Protein 6U97 (pdb70)

Radius of gyration: 11.44 Å; Cα contacts (8 Å, |Δi|>4): 113; chains: 1; bounding box: 29×27×24 Å

Nearest PDB structures (foldseek):
  6u97-assembly1_A  TM=1.012E+00  e=1.246E-17  Geobacter sulfurreducens PCA
  3dp5-assembly1_A  TM=9.958E-01  e=6.645E-16  Geobacter sulfurreducens
  3cu4-assembly1_A  TM=1.003E+00  e=2.876E-15  Geobacter sulfurreducens
  5mcs-assembly1_A  TM=9.218E-01  e=4.684E-13  Geobacter sulfurreducens PCA
  4h0k-assembly2_B  TM=8.899E-01  e=1.158E-05  Nostoc sp. PCC 7120 = FACHB-418

Sequence (82 aa):
AGAGGGEELFATHCAGCHPQGGNTVIIPEEKTLARARREANGIRRTVRDVAAYIRNPGPGMPAFGEAMIPPADALKIGEYVVASFP

Structure (mmCIF, N/CA/C/O backbone):
data_6U97
#
_entry.id   6U97
#
_cell.length_a   38.186
_cell.length_b   39.019
_cell.length_c   49.218
_cell.angle_alpha   90.000
_cell.angle_beta   90.000
_cell.angle_gamma   90.000
#
_symmetry.space_group_name_H-M   'P 21 21 21'
#
loop_
_entity.id
_entity.type
_entity.pdbx_description
1 polymer 'Lipoprotein cytochrome c, 1 heme-binding site'
2 non-polymer 'SULFATE ION'
3 non-polymer 'PROTOPORPHYRIN IX CONTAINING FE'
4 water water
#
loop_
_atom_site.group_PDB
_atom_site.id
_atom_site.type_symbol
_atom_site.label_atom_id
_atom_site.label_alt_id
_atom_site.label_comp_id
_atom_site.label_asym_id
_atom_site.label_entity_id
_atom_site.label_seq_id
_atom_site.pdbx_PDB_ins_code
_atom_site.Cartn_x
_atom_site.Cartn_y
_atom_site.Cartn_z
_atom_site.occupancy
_atom_site.B_iso_or_equiv
_atom_site.auth_seq_id
_atom_site.auth_comp_id
_atom_site.auth_asym_id
_atom_site.auth_atom_id
_atom_site.pdbx_PDB_model_num
ATOM 1 N N . ALA A 1 1 ? 0.80100 -9.83843 6.61896 1.000 30.89435 23 ALA A N 1
ATOM 2 C CA . ALA A 1 1 ? -0.50004 -10.27315 6.11670 1.000 29.87712 23 ALA A CA 1
ATOM 3 C C . ALA A 1 1 ? -0.43385 -10.56398 4.61690 1.000 26.78025 23 ALA A C 1
ATOM 4 O O . ALA A 1 1 ? -1.45311 -10.61970 3.91459 1.000 27.37187 23 ALA A O 1
ATOM 10 N N . GLY A 1 2 ? 0.77196 -10.75876 4.11634 1.000 22.86291 24 GLY A N 1
ATOM 11 C CA . GLY A 1 2 ? 0.94856 -11.00215 2.70287 1.000 20.13200 24 GLY A CA 1
ATOM 12 C C . GLY A 1 2 ? 1.06701 -9.76780 1.84881 1.000 16.01016 24 GLY A C 1
ATOM 13 O O . GLY A 1 2 ? 1.02132 -9.88477 0.62446 1.000 14.66942 24 GLY A O 1
ATOM 17 N N . ALA A 1 3 ? 1.21986 -8.59059 2.44114 1.000 15.09603 25 ALA A N 1
ATOM 18 C CA . ALA A 1 3 ? 1.41452 -7.38237 1.65258 1.000 15.54323 25 ALA A CA 1
ATOM 19 C C . ALA A 1 3 ? 2.76198 -7.44494 0.96819 1.000 14.86432 25 ALA A C 1
ATOM 20 O O . ALA A 1 3 ? 3.71258 -8.03601 1.48397 1.000 15.68149 25 ALA A O 1
ATOM 27 N N . GLY A 1 4 ? 2.87294 -6.83666 -0.19608 1.000 14.17655 26 GLY A N 1
ATOM 28 C CA . GLY A 1 4 ? 4.15564 -6.79599 -0.84377 1.000 14.00369 26 GLY A CA 1
ATOM 29 C C . GLY A 1 4 ? 5.05733 -5.71836 -0.28010 1.000 12.91126 26 GLY A C 1
ATOM 30 O O . GLY A 1 4 ? 4.65423 -4.78364 0.39670 1.000 12.25147 26 GLY A O 1
ATOM 34 N N . GLY A 1 5 ? 6.33842 -5.84460 -0.63350 1.000 13.02932 27 GLY A N 1
ATOM 35 C CA . GLY A 1 5 ? 7.33297 -4.89550 -0.16137 1.000 12.61234 27 GLY A CA 1
ATOM 36 C C . GLY A 1 5 ? 7.03543 -3.46262 -0.52031 1.000 12.62168 27 GLY A C 1
ATOM 37 O O . GLY A 1 5 ? 7.26241 -2.55417 0.27795 1.000 12.38517 27 GLY A O 1
ATOM 41 N N . GLY A 1 6 ? 6.56810 -3.237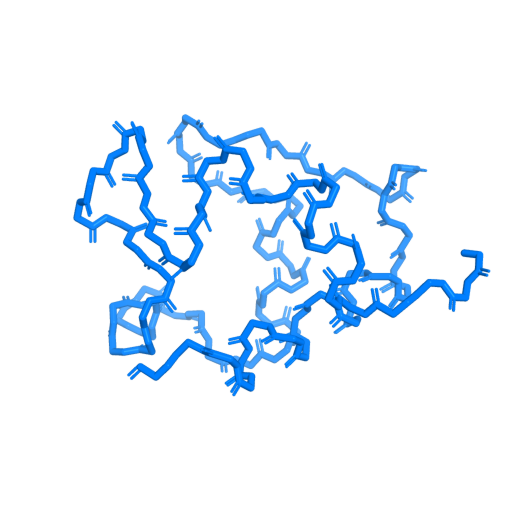10 -1.73517 1.000 12.89327 28 GLY A N 1
ATOM 42 C CA . GLY A 1 6 ? 6.22153 -1.89194 -2.16708 1.000 14.46206 28 GLY A CA 1
ATOM 43 C C . GLY A 1 6 ? 5.07994 -1.28116 -1.37839 1.000 13.76797 28 GLY A C 1
ATOM 44 O O . GLY A 1 6 ? 5.10701 -0.09790 -1.02933 1.000 13.69575 28 GLY A O 1
ATOM 48 N N . GLU A 1 7 ? 4.04412 -2.06386 -1.11340 1.000 13.63259 29 GLU A N 1
ATOM 49 C CA A GLU A 1 7 ? 2.94122 -1.58354 -0.29040 0.565 14.32540 29 GLU A CA 1
ATOM 50 C CA B GLU A 1 7 ? 2.94161 -1.58448 -0.29139 0.435 14.63698 29 GLU A CA 1
ATOM 51 C C . GLU A 1 7 ? 3.42958 -1.28516 1.11769 1.000 13.17925 29 GLU A C 1
ATOM 52 O O . GLU A 1 7 ? 3.08485 -0.24552 1.70096 1.000 12.87184 29 GLU A O 1
ATOM 63 N N . LEU A 1 8 ? 4.24365 -2.16908 1.67955 1.000 12.19437 30 LEU A N 1
ATOM 64 C CA . LEU A 1 8 ? 4.76339 -1.94749 3.02457 1.000 11.51225 30 LEU A CA 1
ATOM 65 C C . LEU A 1 8 ? 5.62098 -0.69467 3.07345 1.000 11.18966 30 LEU A C 1
ATOM 66 O O . LEU A 1 8 ? 5.55349 0.08537 4.02174 1.000 11.37812 30 LEU A O 1
ATOM 82 N N . PHE A 1 9 ? 6.44037 -0.48799 2.04545 1.000 10.61597 31 PHE A N 1
ATOM 83 C CA . PHE A 1 9 ? 7.26278 0.70769 1.95684 1.000 10.94781 31 PHE A CA 1
ATOM 84 C C . PHE A 1 9 ? 6.40731 1.96611 1.88413 1.000 10.59993 31 PHE A C 1
ATOM 85 O O . PHE A 1 9 ? 6.70245 2.96278 2.56427 1.000 10.40931 31 PHE A O 1
ATOM 102 N N . ALA A 1 10 ? 5.37012 1.96199 1.05555 1.000 10.96310 32 ALA A N 1
ATOM 103 C CA . ALA A 1 10 ? 4.49624 3.12121 0.93358 1.000 12.02563 32 ALA A CA 1
ATOM 104 C C . ALA A 1 10 ? 3.87968 3.50375 2.27142 1.000 12.96168 32 ALA A C 1
ATOM 105 O O . ALA A 1 10 ? 3.73275 4.68334 2.57595 1.000 14.62606 32 ALA A O 1
ATOM 112 N N . THR A 1 11 ? 3.48117 2.50376 3.05021 1.000 12.63702 33 THR A N 1
ATOM 113 C CA . THR A 1 11 ? 2.87480 2.70278 4.35938 1.000 13.17634 33 THR A CA 1
ATOM 114 C C . THR A 1 11 ? 3.89010 3.18549 5.38548 1.000 12.44535 33 THR A C 1
ATOM 115 O O . THR A 1 11 ? 3.63868 4.18180 6.07913 1.000 14.43814 33 THR A O 1
ATOM 126 N N . HIS A 1 12 ? 5.01667 2.47187 5.53381 1.000 11.03551 34 HIS A N 1
ATOM 127 C CA . HIS A 1 12 ? 5.86681 2.68039 6.67773 1.000 11.27308 34 HIS A CA 1
ATOM 128 C C . HIS A 1 12 ? 7.08094 3.55733 6.41485 1.000 10.73652 34 HIS A C 1
ATOM 129 O O . HIS A 1 12 ? 7.66238 4.05285 7.38185 1.000 11.42551 34 HIS A O 1
ATOM 143 N N . CYS A 1 13 ? 7.48984 3.75300 5.16163 1.000 9.35084 35 CYS A N 1
ATOM 144 C CA . CYS A 1 13 ? 8.79279 4.33186 4.84957 1.000 9.33901 35 CYS A CA 1
ATOM 145 C C . CYS A 1 13 ? 8.73184 5.60464 4.01055 1.000 8.92678 35 CYS A C 1
ATOM 146 O O . CYS A 1 13 ? 9.57657 6.47802 4.17043 1.000 9.65233 35 CYS A O 1
ATOM 153 N N . ALA A 1 14 ? 7.77813 5.68978 3.07975 1.000 9.88047 36 ALA A N 1
ATOM 154 C CA . ALA A 1 14 ? 7.72379 6.75413 2.10960 1.000 9.60512 36 ALA A CA 1
ATOM 155 C C . ALA A 1 14 ? 7.37361 8.10017 2.70958 1.000 10.20156 36 ALA A C 1
ATOM 156 O O . ALA A 1 14 ? 7.53685 9.11367 2.04791 1.000 11.61275 36 ALA A O 1
ATOM 163 N N . GLY A 1 15 ? 6.92955 8.14896 3.95233 1.000 10.59609 37 GLY A N 1
ATOM 164 C CA . GLY A 1 15 ? 6.72246 9.42801 4.62214 1.000 11.28658 37 GLY A CA 1
ATOM 165 C C . GLY A 1 15 ? 7.98071 10.17732 4.93527 1.000 11.93663 37 GLY A C 1
ATOM 166 O O . GLY A 1 15 ? 7.91177 11.38675 5.16087 1.000 14.21260 37 GLY A O 1
ATOM 170 N N . CYS A 1 16 ? 9.10342 9.48144 5.03822 1.000 10.12108 38 CYS A N 1
ATOM 171 C CA . CYS A 1 16 ? 10.41086 10.08664 5.13471 1.000 9.54230 38 CYS A CA 1
ATOM 172 C C . CYS A 1 16 ? 11.32410 9.78335 3.96837 1.000 8.80405 38 CYS A C 1
ATOM 173 O O . CYS A 1 16 ? 12.27215 10.52592 3.77781 1.000 9.37716 38 CYS A O 1
ATOM 180 N N . HIS A 1 17 ? 11.03845 8.74368 3.18101 1.000 8.94356 39 HIS A N 1
ATOM 181 C CA . HIS A 1 17 ? 11.87872 8.39549 2.04005 1.000 8.82161 39 HIS A CA 1
ATOM 182 C C . HIS A 1 17 ? 11.02644 8.34897 0.77584 1.000 9.46082 39 HIS A C 1
ATOM 183 O O . HIS A 1 17 ? 11.05149 7.34436 0.06686 1.000 9.94273 39 HIS A O 1
ATOM 197 N N . PRO A 1 18 ? 10.29234 9.40256 0.44924 1.000 9.55613 40 PRO A N 1
ATOM 198 C CA . PRO A 1 18 ? 9.49964 9.36283 -0.78690 1.000 10.67817 40 PRO A CA 1
ATOM 199 C C . PRO A 1 18 ? 10.43926 9.24570 -1.96393 1.000 10.92036 40 PRO A C 1
ATOM 200 O O . PRO A 1 18 ? 11.43859 9.96098 -2.06229 1.000 11.42532 40 PRO A O 1
ATOM 211 N N . GLN A 1 19 ? 10.11302 8.30810 -2.84437 1.000 11.44633 41 GLN A N 1
ATOM 212 C CA . GLN A 1 19 ? 10.94051 8.00596 -4.00976 1.000 12.53160 41 GLN A CA 1
ATOM 213 C C . GLN A 1 19 ? 12.36898 7.66494 -3.60919 1.000 12.74713 41 GLN A C 1
ATOM 214 O O . GLN A 1 19 ? 13.30021 7.82125 -4.39722 1.000 14.16670 41 GLN A O 1
ATOM 228 N N . GLY A 1 20 ? 12.58140 7.18001 -2.39464 1.000 11.80581 42 GLY A N 1
ATOM 229 C CA . GLY A 1 20 ? 13.92287 6.82688 -1.95165 1.000 11.80994 42 GLY A CA 1
ATOM 230 C C . GLY A 1 20 ? 14.76661 7.97166 -1.49617 1.000 11.14420 42 GLY A C 1
ATOM 231 O O . GLY A 1 20 ? 15.97309 7.76965 -1.31229 1.000 11.78619 42 GLY A O 1
ATOM 235 N N . GLY A 1 21 ? 14.20224 9.15552 -1.31857 1.000 10.32590 43 GLY A N 1
ATOM 236 C CA . GLY A 1 21 ? 14.95482 10.27664 -0.79860 1.000 9.66359 43 GLY A CA 1
ATOM 237 C C . GLY A 1 21 ? 15.03053 10.23736 0.70647 1.000 9.41192 43 GLY A C 1
ATOM 238 O O . GLY A 1 21 ? 14.95988 9.18204 1.32127 1.000 10.39527 43 GLY A O 1
ATOM 242 N N . ASN A 1 22 ? 15.20792 11.40591 1.30988 1.000 9.53180 44 ASN A N 1
ATOM 243 C CA . ASN A 1 22 ? 15.18892 11.53653 2.77297 1.000 9.78411 44 ASN A CA 1
ATOM 244 C C . ASN A 1 22 ? 14.75580 12.95586 3.08067 1.000 10.70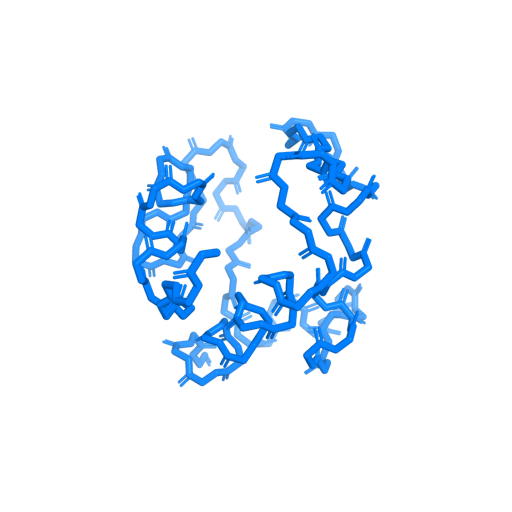160 44 ASN A C 1
ATOM 245 O O . ASN A 1 22 ? 15.49255 13.89916 2.79525 1.000 11.50427 44 ASN A O 1
ATOM 256 N N . THR A 1 23 ? 13.58666 13.09441 3.69626 1.000 10.33376 45 THR A N 1
ATOM 257 C CA . THR A 1 23 ? 13.02742 14.39658 4.00661 1.000 11.46765 45 THR A CA 1
ATOM 258 C C . THR A 1 23 ? 13.51367 14.93548 5.35044 1.000 12.11271 45 THR A C 1
ATOM 259 O O . THR A 1 23 ? 13.193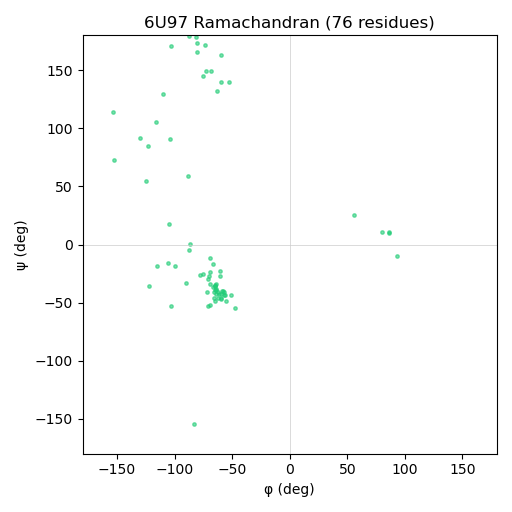71 16.07794 5.71661 1.000 14.79454 45 THR A O 1
ATOM 270 N N . VAL A 1 24 ? 14.27546 14.15450 6.09970 1.000 10.90584 46 VAL A N 1
ATOM 271 C CA . VAL A 1 24 ? 14.75806 14.52967 7.42150 1.000 11.10503 46 VAL A CA 1
ATOM 272 C C . VAL A 1 24 ? 16.20582 14.92685 7.37049 1.000 11.36255 46 VAL A C 1
ATOM 273 O O . VAL A 1 24 ? 16.56899 15.98438 7.88463 1.000 12.71838 46 VAL A O 1
ATOM 286 N N . ILE A 1 25 ? 17.05148 14.05051 6.81056 1.000 10.98397 47 ILE A N 1
ATOM 287 C CA A ILE A 1 25 ? 18.48112 14.28824 6.63251 0.706 11.43760 47 ILE A CA 1
ATOM 288 C CA B ILE A 1 25 ? 18.48273 14.27778 6.63308 0.294 11.20159 47 ILE A CA 1
ATOM 289 C C . ILE A 1 25 ? 18.73974 14.05142 5.14582 1.000 11.21903 47 ILE A C 1
ATOM 290 O O . ILE A 1 25 ? 18.93187 12.90468 4.71349 1.000 10.69031 47 ILE A O 1
ATOM 319 N N . PRO A 1 26 ? 18.75717 15.10179 4.33134 1.000 13.24659 48 PRO A N 1
ATOM 320 C CA . PRO A 1 26 ? 18.69915 14.89707 2.86217 1.000 13.67893 48 PRO A CA 1
ATOM 321 C C . PRO A 1 26 ? 19.83455 14.09399 2.24903 1.000 13.20425 48 PRO A C 1
ATOM 322 O O . PRO A 1 26 ? 19.61944 13.46138 1.21868 1.000 14.73649 48 PRO A O 1
ATOM 333 N N . GLU A 1 27 ? 21.02380 14.08374 2.83933 1.000 12.20299 49 GLU A N 1
ATOM 334 C CA A GLU A 1 27 ? 22.11141 13.30723 2.26239 0.475 12.51984 49 GLU A CA 1
ATOM 335 C CA B GLU A 1 27 ? 22.10786 13.30441 2.25704 0.525 12.05308 49 GLU A CA 1
ATOM 336 C C . GLU A 1 27 ? 21.87028 11.81226 2.38819 1.000 10.61412 49 GLU A C 1
ATOM 337 O O . GLU A 1 27 ? 22.41967 11.03852 1.59616 1.000 10.06140 49 GLU A O 1
ATOM 348 N N . LYS A 1 28 ? 21.09040 11.38607 3.39508 1.000 9.97819 50 LYS A N 1
ATOM 349 C CA . LYS A 1 28 ? 20.93137 9.97032 3.74840 1.000 9.63534 50 LYS A CA 1
ATOM 350 C C . LYS A 1 28 ? 19.80436 9.30817 2.96384 1.000 9.27421 50 LYS A C 1
ATOM 351 O O . LYS A 1 28 ? 18.85454 8.78699 3.51678 1.000 9.57166 50 LYS A O 1
ATOM 370 N N . THR A 1 29 ? 19.93463 9.34410 1.64266 1.000 9.74583 51 THR A N 1
ATOM 371 C CA . THR A 1 29 ? 18.92630 8.70923 0.79623 1.000 9.84648 51 THR A CA 1
ATOM 372 C C . THR A 1 29 ? 19.16839 7.20357 0.71437 1.000 9.20533 51 THR A C 1
ATOM 373 O O . THR A 1 29 ? 20.16563 6.66262 1.15970 1.000 9.53786 51 THR A O 1
ATOM 384 N N . LEU A 1 30 ? 18.21771 6.52041 0.08457 1.000 9.51973 52 LEU A N 1
ATOM 385 C CA . LEU A 1 30 ? 18.27876 5.08198 -0.08907 1.000 9.37443 52 LEU A CA 1
ATOM 386 C C . LEU A 1 30 ? 19.03791 4.65863 -1.32907 1.000 9.86788 52 LEU A C 1
ATOM 387 O O . LEU A 1 30 ? 19.13113 3.47195 -1.62385 1.000 10.52990 52 LEU A O 1
ATOM 403 N N . ALA A 1 31 ? 19.56351 5.61827 -2.08993 1.000 9.85266 53 ALA A N 1
ATOM 404 C CA . ALA A 1 31 ? 20.29642 5.30123 -3.31700 1.000 10.18181 53 ALA A CA 1
ATOM 405 C C . ALA A 1 31 ? 21.38363 4.29920 -3.02231 1.000 10.17337 53 ALA A C 1
ATOM 406 O O . ALA A 1 31 ? 22.09321 4.41484 -2.03020 1.000 10.57484 53 ALA A O 1
ATOM 413 N N . ARG A 1 32 ? 21.56502 3.33545 -3.92433 1.000 10.80824 54 ARG A N 1
ATOM 414 C CA . ARG A 1 32 ? 22.47105 2.20910 -3.72932 1.000 10.84547 54 ARG A CA 1
ATOM 415 C C . ARG A 1 32 ? 23.84516 2.60945 -3.21769 1.000 11.29287 54 ARG A C 1
ATOM 416 O O . ARG A 1 32 ? 24.31879 2.07279 -2.21580 1.000 11.97344 54 ARG A O 1
ATOM 437 N N . ALA A 1 33 ? 24.52414 3.52020 -3.90888 1.000 11.50355 55 ALA A N 1
ATOM 438 C CA . ALA A 1 33 ? 25.89215 3.82586 -3.50326 1.000 12.43303 55 ALA A CA 1
ATOM 439 C C . ALA A 1 33 ? 25.92765 4.45318 -2.11886 1.000 11.77383 55 ALA A C 1
ATOM 440 O O . ALA A 1 33 ? 26.89630 4.24571 -1.37980 1.000 12.40963 55 ALA A O 1
ATOM 447 N N . ARG A 1 34 ? 24.92218 5.25356 -1.77348 1.000 11.09053 56 ARG A N 1
ATOM 448 C CA . ARG A 1 34 ? 24.87783 5.91037 -0.46571 1.000 11.02061 56 ARG A CA 1
ATOM 449 C C . ARG A 1 34 ? 24.64502 4.89023 0.63537 1.000 12.20753 56 ARG A C 1
ATOM 450 O O . ARG A 1 34 ? 25.38713 4.86268 1.62753 1.000 13.07637 56 ARG A O 1
ATOM 471 N N . ARG A 1 35 ? 23.62098 4.06137 0.50182 1.000 11.90638 57 ARG A N 1
ATOM 472 C CA . ARG A 1 35 ? 23.31773 3.08471 1.53659 1.000 12.45881 57 ARG A CA 1
ATOM 473 C C . ARG A 1 35 ? 24.42709 2.04371 1.67641 1.000 12.54447 57 ARG A C 1
ATOM 474 O O . ARG A 1 35 ? 24.75622 1.62822 2.78208 1.000 13.07041 57 ARG A O 1
ATOM 495 N N . GLU A 1 36 ? 25.06354 1.65226 0.55721 1.000 12.68975 58 GLU A N 1
ATOM 496 C CA . GLU A 1 36 ? 26.11427 0.64602 0.61953 1.000 13.18603 58 GLU A CA 1
ATOM 497 C C . GLU A 1 36 ? 27.37557 1.19254 1.27617 1.000 14.54601 58 GLU A C 1
ATOM 498 O O . GLU A 1 36 ? 28.11022 0.45082 1.90542 1.000 14.46171 58 GLU A O 1
ATOM 510 N N . ALA A 1 37 ? 27.64013 2.49134 1.15468 1.000 15.60651 59 ALA A N 1
ATOM 511 C CA . ALA A 1 37 ? 28.76547 3.09011 1.84843 1.000 15.50189 59 ALA A CA 1
ATOM 512 C C . ALA A 1 37 ? 28.63278 2.94600 3.34673 1.000 16.38506 59 ALA A C 1
ATOM 513 O O . ALA A 1 37 ? 29.62512 3.00546 4.06444 1.000 18.47693 59 ALA A O 1
ATOM 520 N N . ASN A 1 38 ? 27.41891 2.77084 3.84668 1.000 17.81008 60 ASN A N 1
ATOM 521 C CA . ASN A 1 38 ? 27.15216 2.55194 5.26936 1.000 19.62408 60 ASN A CA 1
ATOM 522 C C . ASN A 1 38 ? 26.81136 1.09128 5.56962 1.000 18.35281 60 ASN A C 1
ATOM 523 O O . ASN A 1 38 ? 26.23772 0.78863 6.61027 1.000 20.57629 60 ASN A O 1
ATOM 534 N N . GLY A 1 39 ? 27.13203 0.18401 4.66768 1.000 17.03234 61 GLY A N 1
ATOM 535 C CA . GLY A 1 39 ? 27.00367 -1.22293 4.93115 1.000 17.48976 61 GLY A CA 1
ATOM 536 C C . GLY A 1 39 ? 25.65215 -1.84347 4.66629 1.000 17.22823 61 GLY A C 1
ATOM 537 O O . GLY A 1 39 ? 25.45270 -3.00922 5.03430 1.000 18.54966 61 GLY A O 1
ATOM 541 N N . ILE A 1 40 ? 24.73233 -1.13591 4.02380 1.000 14.62632 62 ILE A N 1
ATOM 542 C CA . ILE A 1 40 ? 23.36876 -1.60919 3.83092 1.000 14.47667 62 ILE A CA 1
ATOM 543 C C . ILE A 1 40 ? 23.28789 -2.05332 2.36941 1.000 15.43972 62 ILE A C 1
ATOM 544 O O . ILE A 1 40 ? 22.91575 -1.28768 1.46696 1.000 17.05218 62 ILE A O 1
ATOM 560 N N . ARG A 1 41 ? 23.58200 -3.32401 2.14083 1.000 14.07648 63 ARG A N 1
ATOM 561 C CA A ARG A 1 41 ? 23.76668 -3.87045 0.80522 0.633 13.58685 63 ARG A CA 1
ATOM 562 C CA B ARG A 1 41 ? 23.76613 -3.869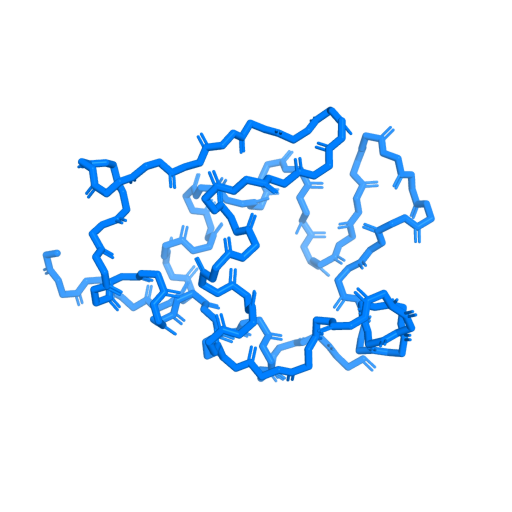78 0.80516 0.367 14.42271 63 ARG A CA 1
ATOM 563 C C . ARG A 1 41 ? 22.76191 -4.95173 0.45170 1.000 13.06050 63 ARG A C 1
ATOM 564 O O . ARG A 1 41 ? 22.28170 -4.98899 -0.68644 1.000 15.21565 63 ARG A O 1
ATOM 575 N N . THR A 1 42 ? 22.43244 -5.82613 1.37069 1.000 11.63241 64 THR A N 1
ATOM 576 C CA . THR A 1 42 ? 21.55251 -6.94592 1.08823 1.000 11.50845 64 THR A CA 1
ATOM 577 C C . THR A 1 42 ? 20.14095 -6.70104 1.64230 1.000 10.56692 64 THR A C 1
ATOM 578 O O . THR A 1 42 ? 19.90988 -5.82906 2.47622 1.000 10.53960 64 THR A O 1
ATOM 589 N N . VAL A 1 43 ? 19.23736 -7.58461 1.26482 1.000 10.40155 65 VAL A N 1
ATOM 590 C CA . VAL A 1 43 ? 17.90137 -7.62302 1.82989 1.000 10.14003 65 VAL A CA 1
ATOM 591 C C . VAL A 1 43 ? 17.96203 -7.73856 3.33928 1.000 10.16486 65 VAL A C 1
ATOM 592 O O . VAL A 1 43 ? 17.26602 -7.00986 4.05169 1.000 9.84128 65 VAL A O 1
ATOM 605 N N . ARG A 1 44 ? 18.77480 -8.67438 3.84182 1.000 10.12254 66 ARG A N 1
ATOM 606 C CA . ARG A 1 44 ? 18.90580 -8.88250 5.27644 1.000 10.04611 66 ARG A CA 1
ATOM 607 C C . ARG A 1 44 ? 19.51218 -7.66531 5.95504 1.000 9.51782 66 ARG A C 1
ATOM 608 O O . ARG A 1 44 ? 19.11801 -7.32824 7.07131 1.000 9.74304 66 ARG A O 1
ATOM 629 N N . ASP A 1 45 ? 20.44918 -6.97498 5.30486 1.000 9.81342 67 ASP A N 1
ATOM 630 C CA . ASP A 1 45 ? 20.98447 -5.75286 5.89252 1.000 10.23229 67 ASP A CA 1
ATOM 631 C C . ASP A 1 45 ? 19.87881 -4.71870 6.11826 1.000 9.66170 67 ASP A C 1
ATOM 632 O O . ASP A 1 45 ? 19.83776 -4.04541 7.15551 1.000 9.34894 67 ASP A O 1
ATOM 641 N N . VAL A 1 46 ? 18.97465 -4.56530 5.14486 1.000 9.65074 68 VAL A N 1
ATOM 642 C CA . VAL A 1 46 ? 17.88714 -3.61491 5.28526 1.000 9.46991 68 VAL A CA 1
ATOM 643 C C . VAL A 1 46 ? 16.95837 -4.05873 6.42533 1.000 8.53627 68 VAL A C 1
ATOM 644 O O . VAL A 1 46 ? 16.54901 -3.25647 7.27147 1.000 8.76535 68 VAL A O 1
ATOM 657 N N . ALA A 1 47 ? 16.60886 -5.36635 6.44454 1.000 9.15136 69 ALA A N 1
ATOM 658 C CA . ALA A 1 47 ? 15.72313 -5.91807 7.47186 1.000 10.04782 69 ALA A CA 1
ATOM 659 C C . ALA A 1 47 ? 16.28834 -5.71644 8.86176 1.000 9.71436 69 ALA A C 1
ATOM 660 O O . ALA A 1 47 ? 15.54705 -5.46346 9.80260 1.000 10.38644 69 ALA A O 1
ATOM 667 N N . ALA A 1 48 ? 17.58970 -5.88851 9.03061 1.000 9.34551 70 ALA A N 1
ATOM 668 C CA . ALA A 1 48 ? 18.20788 -5.65174 10.32852 1.000 8.95194 70 ALA A CA 1
ATOM 669 C C . ALA A 1 48 ? 18.26937 -4.16962 10.66117 1.000 8.32887 70 ALA A C 1
ATOM 670 O O . ALA A 1 48 ? 18.03937 -3.76980 11.79540 1.000 8.90074 70 ALA A O 1
ATOM 677 N N . TYR A 1 49 ? 18.60043 -3.34139 9.67692 1.000 8.65944 71 TYR A N 1
ATOM 678 C CA . TYR A 1 49 ? 18.74504 -1.90935 9.91493 1.000 8.99108 71 TYR A CA 1
ATOM 679 C C . TYR A 1 49 ? 17.47151 -1.30915 10.49404 1.000 8.39384 71 TYR A C 1
ATOM 680 O O . TYR A 1 49 ? 17.53678 -0.48302 11.40770 1.000 8.79652 71 TYR A O 1
ATOM 698 N N . ILE A 1 50 ? 16.30220 -1.66368 9.97269 1.000 8.46588 72 ILE A N 1
ATOM 699 C CA . ILE A 1 50 ? 15.09789 -1.02666 10.44790 1.000 8.71356 72 ILE A CA 1
ATOM 700 C C . ILE A 1 50 ? 14.77455 -1.36884 11.89011 1.000 8.46222 72 ILE A C 1
ATOM 701 O O . ILE A 1 50 ? 14.05798 -0.60358 12.52079 1.000 8.98292 72 ILE A O 1
ATOM 717 N N . ARG A 1 51 ? 15.37308 -2.42468 12.43730 1.000 8.69338 73 ARG A N 1
ATOM 718 C CA . ARG A 1 51 ? 15.19637 -2.75055 13.84652 1.000 9.12863 73 ARG A CA 1
ATOM 719 C C . ARG A 1 51 ? 15.97757 -1.82837 14.76229 1.000 9.06846 73 ARG A C 1
ATOM 720 O O . ARG A 1 51 ? 15.59887 -1.68311 15.92471 1.000 10.03477 73 ARG A O 1
ATOM 741 N N . ASN A 1 52 ? 17.06173 -1.21873 14.29664 1.000 9.08509 74 ASN A N 1
ATOM 742 C CA . ASN A 1 52 ? 17.87948 -0.34219 15.11984 1.000 9.38538 74 ASN A CA 1
ATOM 743 C C . ASN A 1 52 ? 18.57068 0.67692 14.23672 1.000 9.58753 74 ASN A C 1
ATOM 744 O O . ASN A 1 52 ? 19.77210 0.59203 13.99200 1.000 10.24790 74 ASN A O 1
ATOM 755 N N . PRO A 1 53 ? 17.82662 1.64324 13.72103 1.000 9.23993 75 PRO A N 1
ATOM 756 C CA . PRO A 1 53 ? 18.36813 2.56068 12.71041 1.000 9.05717 75 PRO A CA 1
ATOM 757 C C . PRO A 1 53 ? 19.05304 3.76480 13.34064 1.000 9.58885 75 PRO A C 1
ATOM 758 O O . PRO A 1 53 ? 19.11172 3.91423 14.54645 1.000 10.38436 75 PRO A O 1
ATOM 769 N N . GLY A 1 54 ? 19.58179 4.63797 12.50199 1.000 10.17356 76 GLY A N 1
ATOM 770 C CA . GLY A 1 54 ? 20.26921 5.81060 12.94801 1.000 10.42589 76 GLY A CA 1
ATOM 771 C C . GLY A 1 54 ? 19.36425 6.88565 13.48890 1.000 9.59667 76 GLY A C 1
ATOM 772 O O . GLY A 1 54 ? 18.14471 6.80056 13.43091 1.000 9.86067 76 GLY A O 1
ATOM 776 N N . PRO A 1 55 ? 19.96582 7.91143 14.07327 1.000 9.70766 77 PRO A N 1
ATOM 777 C CA . PRO A 1 55 ? 19.16002 8.96028 14.71664 1.000 9.58744 77 PRO A CA 1
ATOM 778 C C . PRO A 1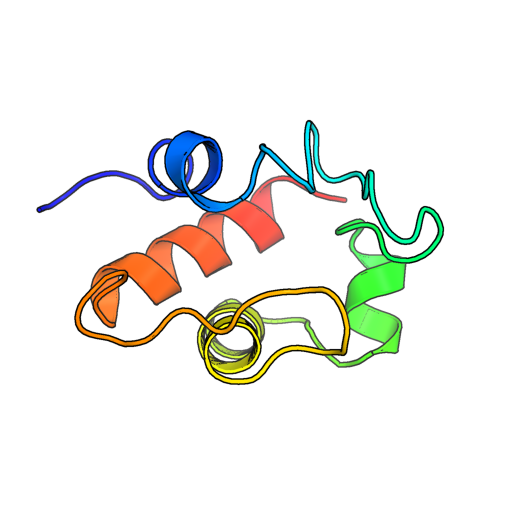 55 ? 18.22237 9.64750 13.74318 1.000 9.45299 77 PRO A C 1
ATOM 779 O O . PRO A 1 55 ? 18.58634 9.92890 12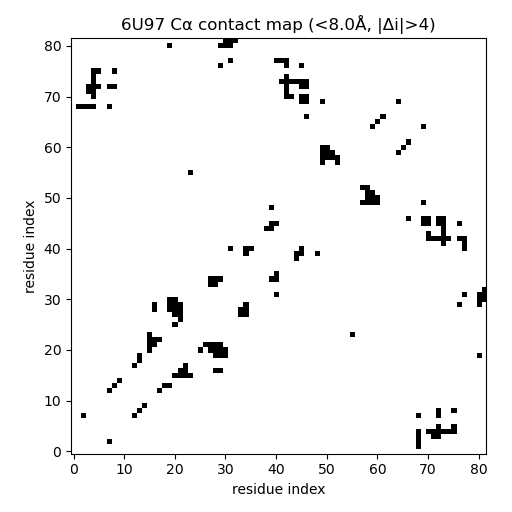.60664 1.000 9.70235 77 PRO A O 1
ATOM 790 N N . GLY A 1 56 ? 17.01566 9.92091 14.20438 1.000 9.21417 78 GLY A N 1
ATOM 791 C CA . GLY A 1 56 ? 15.97805 10.58544 13.43241 1.000 9.57994 78 GLY A CA 1
ATOM 792 C C . GLY A 1 56 ? 15.04349 9.62108 12.72692 1.000 9.87180 78 GLY A C 1
ATOM 793 O O . GLY A 1 56 ? 14.06743 10.05953 12.14251 1.000 11.71967 78 GLY A O 1
ATOM 797 N N . MET A 1 57 ? 15.37474 8.33642 12.70657 1.000 9.65563 79 MET A N 1
ATOM 798 C CA . MET A 1 57 ? 14.53338 7.29048 12.16312 1.000 9.59232 79 MET A CA 1
ATOM 799 C C . MET A 1 57 ? 13.99974 6.42104 13.28880 1.000 9.59171 79 MET A C 1
ATOM 800 O O . MET A 1 57 ? 14.76087 5.97495 14.13888 1.000 10.18498 79 MET A O 1
ATOM 814 N N . PRO A 1 58 ? 12.71283 6.17100 13.34309 1.000 10.73381 80 PRO A N 1
ATOM 815 C CA . PRO A 1 58 ? 12.20289 5.29659 14.40135 1.000 11.38633 80 PRO A CA 1
ATOM 816 C C . PRO A 1 58 ? 12.57891 3.85903 14.12606 1.000 10.66081 80 PRO A C 1
ATOM 817 O O . PRO A 1 58 ? 12.67868 3.44536 12.98365 1.000 10.32650 80 PRO A O 1
ATOM 828 N N . ALA A 1 59 ? 12.76431 3.08919 15.17523 1.000 11.31935 81 ALA A N 1
ATOM 829 C CA . ALA A 1 59 ? 12.92134 1.66041 15.03107 1.000 11.88051 81 ALA A CA 1
ATOM 830 C C . ALA A 1 59 ? 11.57176 1.02463 14.74308 1.000 11.65016 81 ALA A C 1
ATOM 831 O O . ALA A 1 59 ? 10.52851 1.44525 15.26498 1.000 13.26596 81 ALA A O 1
ATOM 838 N N . PHE A 1 60 ? 11.59174 -0.01709 13.93518 1.000 10.71300 82 PHE A N 1
ATOM 839 C CA . PHE A 1 60 ? 10.42551 -0.78030 13.55732 1.000 10.18403 82 PHE A CA 1
ATOM 840 C C . PHE A 1 60 ? 10.60738 -2.18668 14.08744 1.000 10.47420 82 PHE A C 1
ATOM 841 O O . PHE A 1 60 ? 11.36321 -2.96756 13.51572 1.000 10.55035 82 PHE A O 1
ATOM 858 N N . GLY A 1 61 ? 9.90623 -2.51400 15.13581 1.000 10.65344 83 GLY A N 1
ATOM 859 C CA . GLY A 1 61 ? 9.99650 -3.81605 15.72546 1.000 10.30172 83 GLY A CA 1
ATOM 860 C C . GLY A 1 61 ? 9.16552 -4.86287 15.01090 1.000 10.00050 83 GLY A C 1
ATOM 861 O O . GLY A 1 61 ? 8.44730 -4.58706 14.07043 1.000 10.28934 83 GLY A O 1
ATOM 865 N N . GLU A 1 62 ? 9.25317 -6.09079 15.51764 1.000 10.36074 84 GLU A N 1
ATOM 866 C CA . GLU A 1 62 ? 8.60594 -7.21051 14.87039 1.000 10.70496 84 GLU A CA 1
ATOM 867 C C . GLU A 1 62 ? 7.10138 -7.17275 14.98144 1.000 11.23061 84 GLU A C 1
ATOM 868 O O . GLU A 1 62 ? 6.42010 -7.75832 14.13224 1.000 11.52199 84 GLU A O 1
ATOM 880 N N . ALA A 1 63 ? 6.55089 -6.54117 16.01954 1.000 11.22175 85 ALA A N 1
ATOM 881 C CA . ALA A 1 63 ? 5.10095 -6.48147 16.10946 1.000 11.83382 85 ALA A CA 1
ATOM 882 C C . ALA A 1 63 ? 4.50918 -5.63866 15.00377 1.000 12.28995 85 ALA A C 1
ATOM 883 O O . ALA A 1 63 ? 3.44101 -5.95315 14.48869 1.000 14.80674 85 ALA A O 1
ATOM 890 N N . MET A 1 64 ? 5.16881 -4.57076 14.60909 1.000 11.62195 86 MET A N 1
ATOM 891 C CA . MET A 1 64 ? 4.62411 -3.73340 13.54790 1.000 13.36574 86 MET A CA 1
ATOM 892 C C . MET A 1 64 ? 5.07622 -4.15668 12.15931 1.000 12.44074 86 MET A C 1
ATOM 893 O O . MET A 1 64 ? 4.30770 -3.99865 11.21445 1.000 13.45272 86 MET A O 1
ATOM 907 N N . ILE A 1 65 ? 6.28928 -4.67474 12.01769 1.000 11.05972 87 ILE A N 1
ATOM 908 C CA . ILE A 1 65 ? 6.80169 -5.19343 10.74573 1.000 10.43197 87 ILE A CA 1
ATOM 909 C C . ILE A 1 65 ? 7.37061 -6.58699 11.03127 1.000 10.07292 87 ILE A C 1
ATOM 910 O O . ILE A 1 65 ? 8.53634 -6.70267 11.42505 1.000 10.18686 87 ILE A O 1
ATOM 926 N N . PRO A 1 66 ? 6.58920 -7.63396 10.89033 1.000 10.62874 88 PRO A N 1
ATOM 927 C CA . PRO A 1 66 ? 7.06568 -8.97689 11.19415 1.000 10.63765 88 PRO A CA 1
ATOM 928 C C . PRO A 1 66 ? 8.26190 -9.35204 10.34911 1.000 9.63907 88 PRO A C 1
ATOM 929 O O . PRO A 1 66 ? 8.49124 -8.76886 9.27883 1.000 9.82706 88 PRO A O 1
ATOM 940 N N . PRO A 1 67 ? 9.00478 -10.37628 10.74928 1.000 10.29483 89 PRO A N 1
ATOM 941 C CA . PRO A 1 67 ? 10.19865 -10.75163 9.98516 1.000 10.44353 89 PRO A CA 1
ATOM 942 C C . PRO A 1 67 ? 9.97750 -10.94404 8.48950 1.000 10.78755 89 PRO A C 1
ATOM 943 O O . PRO A 1 67 ? 10.78618 -10.46141 7.69543 1.000 11.08850 89 PRO A O 1
ATOM 954 N N . ALA A 1 68 ? 8.91431 -11.60729 8.07635 1.000 11.58792 90 ALA A N 1
ATOM 955 C CA . ALA A 1 68 ? 8.70904 -11.81625 6.64208 1.000 12.54276 90 ALA A CA 1
ATOM 956 C C . ALA A 1 68 ? 8.49793 -10.48429 5.94020 1.000 12.18547 90 ALA A C 1
ATOM 957 O O . ALA A 1 68 ? 8.92770 -10.29158 4.79524 1.000 12.88870 90 ALA A O 1
ATOM 964 N N . ASP A 1 69 ? 7.78691 -9.57201 6.58314 1.000 11.58857 91 ASP A N 1
ATOM 965 C CA . ASP A 1 69 ? 7.54002 -8.25777 5.99608 1.000 11.08479 91 ASP A CA 1
ATOM 966 C C . ASP A 1 69 ? 8.80723 -7.41946 5.92518 1.000 10.74828 91 ASP A C 1
ATOM 967 O O . ASP A 1 69 ? 8.99110 -6.65805 4.94673 1.000 11.13373 91 ASP A O 1
ATOM 976 N N . ALA A 1 70 ? 9.71246 -7.55995 6.88874 1.000 9.92453 92 ALA A N 1
ATOM 977 C CA . ALA A 1 70 ? 10.97044 -6.83967 6.85300 1.000 9.61237 92 ALA A CA 1
ATOM 978 C C . ALA A 1 70 ? 11.81228 -7.28791 5.65566 1.000 9.59113 92 ALA A C 1
ATOM 979 O O . ALA A 1 70 ? 12.43948 -6.47348 4.97622 1.000 9.50412 92 ALA A O 1
ATOM 986 N N . LEU A 1 71 ? 11.79904 -8.59360 5.35015 1.000 9.96299 93 LEU A N 1
ATOM 987 C CA . LEU A 1 71 ? 12.50446 -9.09689 4.19076 1.000 10.96077 93 LEU A CA 1
ATOM 988 C C . LEU A 1 71 ? 11.88529 -8.57126 2.89528 1.000 10.21705 93 LEU A C 1
ATOM 989 O O . LEU A 1 71 ? 12.61077 -8.19656 1.96870 1.000 10.58648 93 LEU A O 1
ATOM 1005 N N . LYS A 1 72 ? 10.56463 -8.51114 2.80542 1.000 9.84680 94 LYS A N 1
ATOM 1006 C CA . LYS A 1 72 ? 9.92861 -7.95345 1.61355 1.000 10.04345 94 LYS A CA 1
ATOM 1007 C C . LYS A 1 72 ? 10.25758 -6.48713 1.42477 1.000 9.87445 94 LYS A C 1
ATOM 1008 O O . LYS A 1 72 ? 10.52130 -6.06484 0.29695 1.000 10.04818 94 LYS A O 1
ATOM 1027 N N . ILE A 1 73 ? 10.31111 -5.69584 2.49190 1.000 9.69303 95 ILE A N 1
ATOM 1028 C CA . ILE A 1 73 ? 10.77676 -4.32631 2.39897 1.000 9.58264 95 ILE A CA 1
ATOM 1029 C C . ILE A 1 73 ? 12.21228 -4.28172 1.88478 1.000 8.66319 95 ILE A C 1
ATOM 1030 O O . ILE A 1 73 ? 12.53451 -3.48917 1.00432 1.000 9.42054 95 ILE A O 1
ATOM 1046 N N . GLY A 1 74 ? 13.09576 -5.11988 2.44189 1.000 9.41403 96 GLY A N 1
ATOM 1047 C CA . GLY A 1 74 ? 14.46786 -5.16800 1.98437 1.000 10.19298 96 GLY A CA 1
ATOM 1048 C C . GLY A 1 74 ? 14.55608 -5.45824 0.49711 1.000 9.91973 96 GLY A C 1
ATOM 1049 O O . GLY A 1 74 ? 15.34469 -4.83244 -0.22935 1.000 9.97497 96 GLY A O 1
ATOM 1053 N N . GLU A 1 75 ? 13.76174 -6.40555 0.02790 1.000 10.65048 97 GLU A N 1
ATOM 1054 C CA . GLU A 1 75 ? 13.75226 -6.72960 -1.39208 1.000 11.24436 97 GLU A CA 1
ATOM 1055 C C . GLU A 1 75 ? 13.35898 -5.52394 -2.21329 1.000 10.05484 97 GLU A C 1
ATOM 1056 O O . GLU A 1 75 ? 13.95152 -5.23285 -3.24899 1.000 10.42195 97 GLU A O 1
ATOM 1068 N N . TYR A 1 76 ? 12.30862 -4.83240 -1.77516 1.000 9.90198 98 TYR A N 1
ATOM 1069 C CA . TYR A 1 76 ? 11.84604 -3.66375 -2.48856 1.000 9.54464 98 TYR A CA 1
ATOM 1070 C C . TYR A 1 76 ? 12.91321 -2.58325 -2.54613 1.000 9.76626 98 TYR A C 1
ATOM 1071 O O . TYR A 1 76 ? 13.12951 -1.93647 -3.57293 1.000 10.36035 98 TYR A O 1
ATOM 1089 N N . VAL A 1 77 ? 13.60384 -2.35390 -1.43331 1.000 9.58194 99 VAL A N 1
ATOM 1090 C CA . VAL A 1 77 ? 14.60399 -1.29775 -1.38194 1.000 9.82456 99 VAL A CA 1
ATOM 1091 C C . VAL A 1 77 ? 15.75234 -1.60859 -2.32584 1.000 10.34937 99 VAL A C 1
ATOM 1092 O O . VAL A 1 77 ? 16.19797 -0.76192 -3.09120 1.000 10.63555 99 VAL A O 1
ATOM 1105 N N . VAL A 1 78 ? 16.28084 -2.83359 -2.26529 1.000 10.31751 100 VAL A N 1
ATOM 1106 C CA . VAL A 1 78 ? 17.39056 -3.19397 -3.12938 1.000 11.86681 100 VAL A CA 1
ATOM 1107 C C . VAL A 1 78 ? 16.99148 -3.16066 -4.58536 1.000 11.74277 100 VAL A C 1
ATOM 1108 O O . VAL A 1 78 ? 17.79616 -2.80082 -5.43719 1.000 13.91651 100 VAL A O 1
ATOM 1121 N N . ALA A 1 79 ? 15.76886 -3.50116 -4.91700 1.000 12.03226 101 ALA A N 1
ATOM 1122 C CA . ALA A 1 79 ? 15.34257 -3.48010 -6.29530 1.000 12.92997 101 ALA A CA 1
ATOM 1123 C C . ALA A 1 79 ? 15.03563 -2.09509 -6.82279 1.000 12.26380 101 ALA A C 1
ATOM 1124 O O . ALA A 1 79 ? 15.14737 -1.87547 -8.04492 1.000 13.55853 101 ALA A O 1
ATOM 1131 N N . SER A 1 80 ? 14.65436 -1.14405 -5.97704 1.000 11.28299 102 SER A N 1
ATOM 1132 C CA . SER A 1 80 ? 14.01980 0.06581 -6.44963 1.000 10.92433 102 SER A CA 1
ATOM 1133 C C . SER A 1 80 ? 14.88701 1.31195 -6.41986 1.000 10.41904 102 SER A C 1
ATOM 1134 O O . SER A 1 80 ? 14.49829 2.30973 -7.02380 1.000 11.24825 102 SER A O 1
ATOM 1142 N N . PHE A 1 81 ? 16.00588 1.30620 -5.70495 1.000 10.78050 103 PHE A N 1
ATOM 1143 C CA . PHE A 1 81 ? 16.76867 2.52817 -5.43399 1.000 10.99731 103 PHE A CA 1
ATOM 1144 C C . PHE A 1 81 ? 18.19039 2.36310 -5.93147 1.000 13.27888 103 PHE A C 1
ATOM 1145 O O . PHE A 1 81 ? 19.08139 1.97498 -5.17080 1.000 14.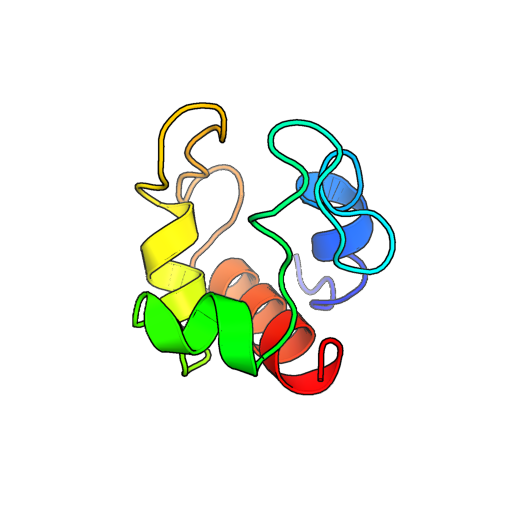72099 103 PHE A O 1
ATOM 1162 N N . PRO A 1 82 ? 18.43027 2.63100 -7.21274 1.000 14.17650 104 PRO A N 1
ATOM 1163 C CA . PRO A 1 82 ? 19.78171 2.53785 -7.75042 1.000 15.82665 104 PRO A CA 1
ATOM 1164 C C . PRO A 1 82 ? 20.63402 3.70003 -7.22726 1.000 18.23361 104 PRO A C 1
ATOM 1165 O O . PRO A 1 82 ? 21.77319 3.64939 -7.73955 1.000 20.46056 104 PRO A O 1
#

InterPro domains:
  IPR009056 Cytochrome c-like domain [PF13442] (25-99)
  IPR009056 Cytochrome c-like domain [PS51007] (22-103)
  IPR023655 Cytochrome c6 [PTHR34688] (7-88)
  IPR036909 Cytochrome c-like domain superfamily [G3DSA:1.10.760.10] (20-104)
  IPR036909 Cytochrome c-like domain superfamily [SSF46626] (7-101)

Organism: Geobacter sulfurreducens (strain ATCC 51573 / DSM 12127 / PCA) (NCBI:txid243231)

Foldseek 3Di:
DPDALVVVCVPQPCVQQPLQAGPPDGQQGLAQVNVVVVPQHALVSQLVCLQPHDPPHDRDDCVRQNSVNSSRNSVCSNPRHD

CATH classification: 1.10.760.10

Secondary structure (DSSP, 8-state):
----HHHHHHHHTTTTSGGG--SSSTT----HHHHHHTT--SHHHHHHHTTS--TTS----TTTS-HHHHHHHHHHHHHH--

Solvent-accessible surface area: 4814 Å² total; per-residue (Å²): 140,67,32,39,10,28,75,16,8,67,99,52,20,30,69,52,22,44,168,5,21,26,86,82,84,100,94,104,26,29,34,135,80,116,11,60,88,85,48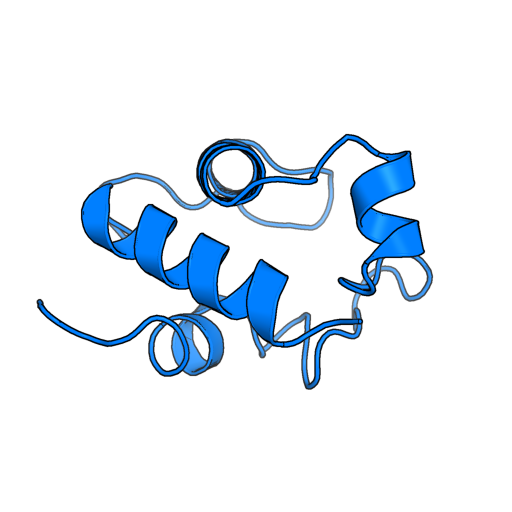,29,52,75,40,186,49,9,13,66,78,11,64,125,21,25,133,62,51,84,59,20,36,108,109,104,1,54,74,65,11,1,74,52,2,0,95,71,8,58,89,42,18,137

B-factor: mean 14.57, std 5.26, range [7.73, 41.65]